Protein AF-A0A8X7RE51-F1 (afdb_monomer)

pLDDT: mean 78.23, std 18.24, range [29.56, 93.94]

Nearest PDB structures (foldseek):
  3fv3-assembly3_D  TM=6.991E-01  e=9.625E-01  Candida parapsilosis
  6rfq-assembly1_G  TM=3.249E-01  e=3.363E+00  Yarrowia lipolytica
  7zmg-assembly1_G  TM=3.468E-01  e=4.894E+00  Thermochaetoides thermophila DSM 1495
  8e73-assembly1_S3  TM=3.219E-01  e=4.057E+00  Vigna radiata
  8esw-assembly1_S3  TM=3.052E-01  e=5.905E+00  Drosophila melanogaster

InterPro domains:
  IPR021109 Aspartic peptidase domain superfamily [G3DSA:2.40.70.10] (1-78)
  IPR021109 Aspartic peptidase domain superfamily [SSF50630] (3-72)
  IPR032799 Xylanase inhibitor, C-terminal [PF14541] (4-67)
  IPR033121 Peptidase family A1 domain [PS51767] (1-67)
  IPR051708 Plant Aspartic Proteinase A1 [PTHR47967] (4-71)

Solvent-accessible surface area (backbone atoms only — not comparable to full-atom values): 6205 Å² total; per-residue (Å²): 132,91,84,74,83,83,48,70,49,81,44,98,86,79,48,76,46,77,48,53,66,75,34,44,40,44,79,57,90,96,44,74,41,75,70,78,77,92,63,96,84,66,53,66,60,46,67,53,62,47,57,48,42,50,74,44,80,38,79,87,79,71,45,77,44,80,41,84,46,73,77,85,61,87,65,90,66,80,73,71,84,69,79,80,63,83,64,74,42,74,113

Secondary structure (DSSP, 8-state):
--PPPPEEEEETTTEEEEEPHHHHEEEETTEEEE-----SS--B--TTTTTTEEEEEETTTTEEEEEE--SSS----------------B-

Organism: Brassica carinata (NCBI:txid52824)

Structure (mmCIF, N/CA/C/O backbone):
data_AF-A0A8X7RE51-F1
#
_entry.id   AF-A0A8X7RE51-F1
#
loop_
_atom_site.group_PDB
_atom_site.id
_atom_site.type_symbol
_atom_site.label_atom_id
_atom_site.label_alt_id
_atom_site.label_comp_id
_atom_site.label_asym_id
_atom_site.label_entity_id
_atom_site.label_seq_id
_atom_site.pdbx_PDB_ins_code
_atom_site.Cartn_x
_atom_site.Cartn_y
_atom_site.Cartn_z
_atom_site.occupancy
_atom_site.B_iso_or_equiv
_atom_site.auth_seq_id
_atom_site.auth_comp_id
_atom_site.auth_asym_id
_atom_site.auth_atom_id
_atom_site.pdbx_PDB_model_num
ATOM 1 N N . MET A 1 1 ? 7.910 -8.183 -20.815 1.00 49.69 1 MET A N 1
ATOM 2 C CA . MET A 1 1 ? 6.900 -8.312 -19.745 1.00 49.69 1 MET A CA 1
ATOM 3 C C . MET A 1 1 ? 7.653 -8.133 -18.450 1.00 49.69 1 MET A C 1
ATOM 5 O O . MET A 1 1 ? 8.430 -9.009 -18.093 1.00 49.69 1 MET A O 1
ATOM 9 N N . ASP A 1 2 ? 7.517 -6.969 -17.828 1.00 68.88 2 ASP A N 1
ATOM 10 C CA . ASP A 1 2 ? 8.207 -6.687 -16.573 1.00 68.88 2 ASP A CA 1
ATOM 11 C C . ASP A 1 2 ? 7.459 -7.408 -15.448 1.00 68.88 2 ASP A C 1
ATOM 13 O O . ASP A 1 2 ? 6.300 -7.094 -15.168 1.00 68.88 2 ASP A O 1
ATOM 17 N N . VAL A 1 3 ? 8.093 -8.420 -14.859 1.00 83.19 3 VAL A N 1
ATOM 18 C CA . VAL A 1 3 ? 7.547 -9.176 -13.727 1.00 83.19 3 VAL A CA 1
ATOM 19 C C . VAL A 1 3 ? 7.946 -8.452 -12.446 1.00 83.19 3 VAL A C 1
ATOM 21 O O . VAL A 1 3 ? 9.134 -8.309 -12.165 1.00 83.19 3 VAL A O 1
ATOM 24 N N . PHE A 1 4 ? 6.959 -7.995 -11.675 1.00 87.50 4 PHE A N 1
ATOM 25 C CA . PHE A 1 4 ? 7.183 -7.386 -10.363 1.00 87.50 4 PHE A CA 1
ATOM 26 C C . PHE A 1 4 ? 6.853 -8.398 -9.267 1.00 87.50 4 PHE A C 1
ATOM 28 O O . PHE A 1 4 ? 5.843 -9.097 -9.384 1.00 87.50 4 PHE A O 1
ATOM 35 N N . PRO A 1 5 ? 7.677 -8.498 -8.212 1.00 89.88 5 PRO A N 1
ATOM 36 C CA . PRO A 1 5 ? 7.345 -9.335 -7.074 1.00 89.88 5 PRO A CA 1
ATOM 37 C C . PRO A 1 5 ? 6.111 -8.778 -6.364 1.00 89.88 5 PRO A C 1
ATOM 39 O O . PRO A 1 5 ? 5.939 -7.565 -6.227 1.00 89.88 5 PRO A O 1
ATOM 42 N N . VAL A 1 6 ? 5.265 -9.687 -5.890 1.00 89.69 6 VAL A N 1
ATOM 43 C CA . VAL A 1 6 ? 4.156 -9.338 -5.005 1.00 89.69 6 VAL A CA 1
ATOM 44 C C . VAL A 1 6 ? 4.735 -9.018 -3.631 1.00 89.69 6 VAL A C 1
ATOM 46 O O . VAL A 1 6 ? 5.481 -9.821 -3.071 1.00 89.69 6 VAL A O 1
ATOM 49 N N . ILE A 1 7 ? 4.399 -7.846 -3.096 1.00 93.00 7 ILE A N 1
ATOM 50 C CA . ILE A 1 7 ? 4.808 -7.417 -1.759 1.00 93.00 7 ILE A CA 1
ATOM 51 C C . ILE A 1 7 ? 3.558 -7.378 -0.882 1.00 93.00 7 ILE A C 1
ATOM 53 O O . ILE A 1 7 ? 2.610 -6.657 -1.188 1.00 93.00 7 ILE A O 1
ATOM 57 N N . THR A 1 8 ? 3.575 -8.132 0.215 1.00 93.94 8 THR A N 1
ATOM 58 C CA . THR A 1 8 ? 2.493 -8.158 1.206 1.00 93.94 8 THR A CA 1
ATOM 59 C C . THR A 1 8 ? 2.981 -7.529 2.502 1.00 93.94 8 THR A C 1
ATOM 61 O O . THR A 1 8 ? 4.038 -7.894 3.014 1.00 93.94 8 THR A O 1
ATOM 64 N N . MET A 1 9 ? 2.219 -6.574 3.029 1.00 90.81 9 MET A N 1
ATOM 65 C CA . MET A 1 9 ? 2.434 -6.002 4.357 1.00 90.81 9 MET A CA 1
ATOM 66 C C . MET A 1 9 ? 1.547 -6.724 5.367 1.00 90.81 9 MET A C 1
ATOM 68 O O . MET A 1 9 ? 0.332 -6.795 5.182 1.00 90.81 9 MET A O 1
ATOM 72 N N . HIS A 1 10 ? 2.156 -7.228 6.436 1.00 92.56 10 HIS A N 1
ATOM 73 C CA . HIS A 1 10 ? 1.465 -7.932 7.513 1.00 92.56 10 HIS A CA 1
ATOM 74 C C . HIS A 1 10 ? 1.289 -6.994 8.711 1.00 92.56 10 HIS A C 1
ATOM 76 O O . HIS A 1 10 ? 2.276 -6.535 9.287 1.00 92.56 10 HIS A O 1
ATOM 82 N N . PHE A 1 11 ? 0.044 -6.708 9.093 1.00 89.06 11 PHE A N 1
ATOM 83 C CA . PHE A 1 11 ? -0.277 -5.829 10.222 1.00 89.06 11 PHE A CA 1
ATOM 84 C C . PHE A 1 11 ? -0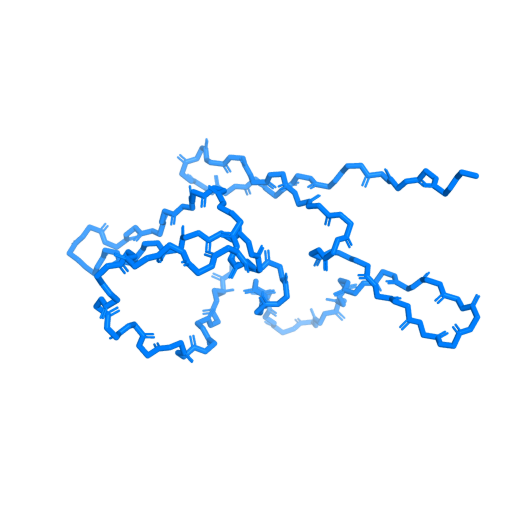.690 -6.620 11.470 1.00 89.06 11 PHE A C 1
ATOM 86 O O . PHE A 1 11 ? -1.288 -7.694 11.385 1.00 89.06 11 PHE A O 1
ATOM 93 N N . SER A 1 12 ? -0.449 -6.043 12.651 1.00 86.44 12 SER A N 1
ATOM 94 C CA . SER A 1 12 ? -0.680 -6.659 13.972 1.00 86.44 12 SER A CA 1
ATOM 95 C C . SER A 1 12 ? -2.140 -7.033 14.290 1.00 86.44 12 SER A C 1
ATOM 97 O O . SER A 1 12 ? -2.390 -7.746 15.257 1.00 86.44 12 SER A O 1
ATOM 99 N N . GLY A 1 13 ? -3.105 -6.621 13.463 1.00 84.69 13 GLY A N 1
ATOM 100 C CA . GLY A 1 13 ? -4.512 -7.039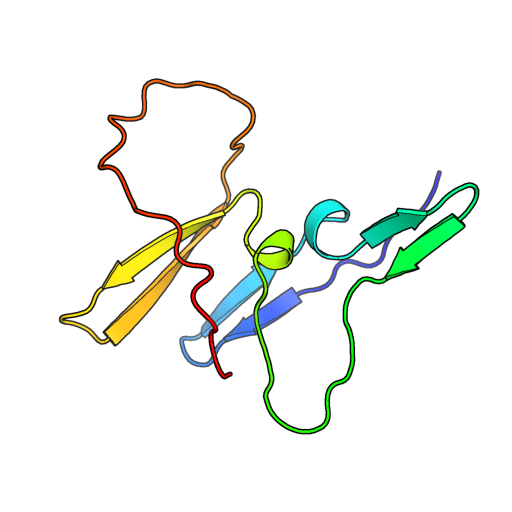 13.534 1.00 84.69 13 GLY A CA 1
ATOM 101 C C . GLY A 1 13 ? -4.862 -8.282 12.705 1.00 84.69 13 GLY A C 1
ATOM 102 O O . GLY A 1 13 ? -6.044 -8.574 12.543 1.00 84.69 13 GLY A O 1
ATOM 103 N N . GLY A 1 14 ? -3.870 -8.979 12.136 1.00 88.81 14 GLY A N 1
ATOM 104 C CA . GLY A 1 14 ? -4.086 -10.113 11.227 1.00 88.81 14 GLY A CA 1
ATOM 105 C C . GLY A 1 14 ? -4.522 -9.696 9.819 1.00 88.81 14 GLY A C 1
ATOM 106 O O . GLY A 1 14 ? -5.102 -10.497 9.091 1.00 88.81 14 GLY A O 1
ATOM 107 N N . ALA A 1 15 ? -4.289 -8.434 9.453 1.00 89.88 15 ALA A N 1
ATOM 108 C CA . ALA A 1 15 ? -4.592 -7.922 8.127 1.00 89.88 15 ALA A CA 1
ATOM 109 C C . ALA A 1 15 ? -3.370 -8.058 7.216 1.00 89.88 15 ALA A C 1
ATOM 111 O O . ALA A 1 15 ? -2.298 -7.535 7.527 1.00 89.88 15 ALA A O 1
ATOM 112 N N . ASP A 1 16 ? -3.584 -8.694 6.068 1.00 93.56 16 ASP A N 1
ATOM 113 C CA . ASP A 1 16 ? -2.600 -8.812 5.001 1.00 93.56 16 ASP A CA 1
ATOM 114 C C . ASP A 1 16 ? -2.965 -7.847 3.880 1.00 93.56 16 ASP A C 1
ATOM 116 O O . ASP A 1 16 ? -4.030 -7.950 3.264 1.00 93.56 16 ASP A O 1
ATOM 120 N N . LEU A 1 17 ? -2.075 -6.894 3.613 1.00 91.81 17 LEU A N 1
ATOM 121 C CA . LEU A 1 17 ? -2.267 -5.905 2.566 1.00 91.81 17 LEU A CA 1
ATOM 122 C C . LEU A 1 17 ? -1.320 -6.190 1.405 1.00 91.81 17 LEU A C 1
ATOM 124 O O . LEU A 1 17 ? -0.119 -5.932 1.483 1.00 91.81 17 LEU A O 1
ATOM 128 N N . VAL A 1 18 ? -1.877 -6.732 0.325 1.00 93.81 18 VAL A N 1
ATOM 129 C CA . VAL A 1 18 ? -1.141 -6.973 -0.918 1.00 93.81 18 VAL A CA 1
ATOM 130 C C . VAL A 1 18 ? -1.006 -5.655 -1.672 1.00 93.81 18 VAL A C 1
ATOM 132 O O . VAL A 1 18 ? -2.008 -5.042 -2.038 1.00 93.81 18 VAL A O 1
ATOM 135 N N . LEU A 1 19 ? 0.230 -5.220 -1.895 1.00 91.75 19 LEU A N 1
ATOM 136 C CA . LEU A 1 19 ? 0.552 -3.983 -2.594 1.00 91.75 19 LEU A CA 1
ATOM 137 C C . LEU A 1 19 ? 0.749 -4.250 -4.087 1.00 91.75 19 LEU A C 1
ATOM 139 O O . LEU A 1 19 ? 1.510 -5.138 -4.476 1.00 91.75 19 LEU A O 1
ATOM 143 N N . ASP A 1 20 ? 0.103 -3.445 -4.925 1.00 90.12 20 ASP A N 1
ATOM 144 C CA . ASP A 1 20 ? 0.295 -3.487 -6.372 1.00 90.12 20 ASP A CA 1
ATOM 145 C C . ASP A 1 20 ? 1.594 -2.762 -6.773 1.00 90.12 20 ASP A C 1
ATOM 147 O O . ASP A 1 20 ? 2.181 -1.988 -6.007 1.00 90.12 20 ASP A O 1
ATOM 151 N N . LYS A 1 21 ? 2.034 -2.950 -8.019 1.00 90.06 21 LYS A N 1
ATOM 152 C CA . LYS A 1 21 ? 3.193 -2.277 -8.613 1.00 90.06 21 LYS A CA 1
ATOM 153 C C . LYS A 1 21 ? 3.147 -0.768 -8.385 1.00 90.06 21 LYS A C 1
ATOM 155 O O . LYS A 1 21 ? 4.174 -0.159 -8.113 1.00 90.06 21 LYS A O 1
ATOM 160 N N . HIS A 1 22 ? 1.977 -0.143 -8.510 1.00 88.25 22 HIS A N 1
ATOM 161 C CA . HIS A 1 22 ? 1.855 1.305 -8.341 1.00 88.25 22 HIS A CA 1
ATOM 162 C C . HIS A 1 22 ? 2.156 1.769 -6.903 1.00 88.25 22 HIS A C 1
ATOM 164 O O . HIS A 1 22 ? 2.671 2.875 -6.704 1.00 88.25 22 HIS A O 1
ATOM 170 N N . ASN A 1 23 ? 1.885 0.915 -5.912 1.00 91.06 23 ASN A N 1
ATOM 171 C CA . ASN A 1 23 ? 2.127 1.199 -4.501 1.00 91.06 23 ASN A CA 1
ATOM 172 C C . ASN A 1 23 ? 3.618 1.146 -4.141 1.00 91.06 23 ASN A C 1
ATOM 174 O O . ASN A 1 23 ? 4.049 1.862 -3.241 1.00 91.06 23 ASN A O 1
ATOM 178 N N . THR A 1 24 ? 4.402 0.322 -4.843 1.00 92.25 24 THR A N 1
ATOM 179 C CA . THR A 1 24 ? 5.786 -0.019 -4.467 1.00 92.25 24 THR A CA 1
ATOM 180 C C . THR A 1 24 ? 6.832 0.388 -5.496 1.00 92.25 24 THR A C 1
ATOM 182 O O . THR A 1 24 ? 8.006 0.491 -5.148 1.00 92.25 24 THR A O 1
ATOM 185 N N . TYR A 1 25 ? 6.439 0.706 -6.729 1.00 92.31 25 TYR A N 1
ATOM 186 C CA . TYR A 1 25 ? 7.352 1.095 -7.800 1.00 92.31 25 TYR A CA 1
ATOM 187 C C . TYR A 1 25 ? 6.953 2.415 -8.466 1.00 92.31 25 TYR A C 1
ATOM 189 O O . TYR A 1 25 ? 5.774 2.766 -8.601 1.00 92.31 25 TYR A O 1
ATOM 197 N N . MET A 1 26 ? 7.956 3.152 -8.939 1.00 91.06 26 MET A N 1
ATOM 198 C CA . MET A 1 26 ? 7.785 4.369 -9.731 1.00 91.06 26 MET A CA 1
ATOM 199 C C . MET A 1 26 ? 8.731 4.369 -10.929 1.00 91.06 26 MET A C 1
ATOM 201 O O . MET A 1 26 ? 9.885 3.966 -10.812 1.00 91.06 26 MET A O 1
ATOM 205 N N . ALA A 1 27 ? 8.244 4.831 -12.082 1.00 91.44 27 ALA A N 1
ATOM 206 C CA . ALA A 1 27 ? 9.107 5.100 -13.224 1.00 91.44 27 ALA A CA 1
ATOM 207 C C . ALA A 1 27 ? 9.940 6.362 -12.958 1.00 91.44 27 ALA A C 1
ATOM 209 O O . ALA A 1 27 ? 9.398 7.393 -12.558 1.00 91.44 27 ALA A O 1
ATOM 210 N N . TYR A 1 28 ? 11.241 6.278 -13.202 1.00 90.50 28 TYR A N 1
ATOM 211 C CA . TYR A 1 28 ? 12.178 7.387 -13.107 1.00 90.50 28 TYR A CA 1
ATOM 212 C C . TYR A 1 28 ? 13.050 7.399 -14.365 1.00 90.50 28 TYR A C 1
ATOM 214 O O . TYR A 1 28 ? 14.003 6.629 -14.502 1.00 90.50 28 TYR A O 1
ATOM 222 N N . GLY A 1 29 ? 12.666 8.234 -15.334 1.00 91.56 29 GLY A N 1
ATOM 223 C CA . GLY A 1 29 ? 13.266 8.233 -16.667 1.00 91.56 29 GLY A CA 1
ATOM 224 C C . GLY A 1 29 ? 13.080 6.883 -17.364 1.00 91.56 29 GLY A C 1
ATOM 225 O O . GLY A 1 29 ? 11.953 6.448 -17.592 1.00 91.56 29 GLY A O 1
ATOM 226 N N . HIS A 1 30 ? 14.192 6.218 -17.681 1.00 91.62 30 HIS A N 1
ATOM 227 C CA . HIS A 1 30 ? 14.210 4.906 -18.338 1.00 91.62 30 HIS A CA 1
ATOM 228 C C . HIS A 1 30 ? 14.224 3.718 -17.359 1.00 91.62 30 HIS A C 1
ATOM 230 O O . HIS A 1 30 ? 14.279 2.573 -17.802 1.00 91.62 30 HIS A O 1
ATOM 236 N N . ALA A 1 31 ? 14.199 3.967 -16.045 1.00 91.62 31 ALA A N 1
ATOM 237 C CA . ALA A 1 31 ? 14.246 2.934 -15.013 1.00 91.62 31 ALA A CA 1
ATOM 238 C C . ALA A 1 31 ? 12.930 2.843 -14.225 1.00 91.62 31 ALA A C 1
ATOM 240 O O . ALA A 1 31 ? 12.139 3.787 -14.181 1.00 91.62 31 ALA A O 1
ATOM 241 N N . ILE A 1 32 ? 12.715 1.705 -13.563 1.00 91.81 32 ILE A N 1
ATOM 242 C CA . ILE A 1 32 ? 11.645 1.515 -12.580 1.00 91.81 32 ILE A CA 1
ATOM 243 C C . ILE A 1 32 ? 12.303 1.284 -11.223 1.00 91.81 32 ILE A C 1
ATOM 245 O O . ILE A 1 32 ? 13.070 0.340 -11.049 1.00 91.81 32 ILE A O 1
ATOM 249 N N . CYS A 1 33 ? 12.011 2.160 -10.269 1.00 91.25 33 CYS A N 1
ATOM 250 C CA . CYS A 1 33 ? 12.620 2.165 -8.946 1.00 91.25 33 CYS A CA 1
ATOM 251 C C . CYS A 1 33 ? 11.637 1.646 -7.898 1.00 91.25 33 CYS A C 1
ATOM 253 O O . CYS A 1 33 ? 10.463 2.021 -7.914 1.00 91.25 33 CYS A O 1
ATOM 255 N N . LEU A 1 34 ? 12.132 0.826 -6.969 1.00 91.25 34 LEU A N 1
ATOM 256 C CA . LEU 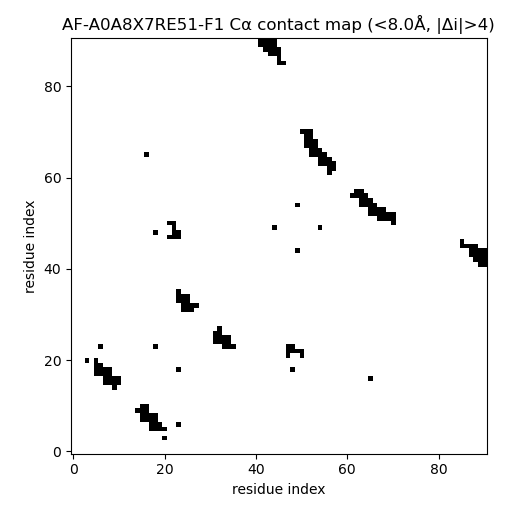A 1 34 ? 11.440 0.511 -5.720 1.00 91.25 34 LEU A CA 1
ATOM 257 C C . LEU A 1 34 ? 11.387 1.781 -4.859 1.00 91.25 34 LEU A C 1
ATOM 259 O O . LEU A 1 34 ? 12.411 2.430 -4.658 1.00 91.25 34 LEU A O 1
ATOM 263 N N . VAL A 1 35 ? 10.207 2.135 -4.358 1.00 90.06 35 VAL A N 1
ATOM 264 C CA . VAL A 1 35 ? 9.973 3.352 -3.555 1.00 90.06 35 VAL A CA 1
ATOM 265 C C . VAL A 1 35 ? 9.701 3.042 -2.081 1.00 90.06 35 VAL A C 1
ATOM 267 O O . VAL A 1 35 ? 8.957 3.752 -1.412 1.00 90.06 35 VAL A O 1
ATOM 270 N N . ILE A 1 36 ? 10.322 1.977 -1.573 1.00 88.25 36 ILE A N 1
ATOM 271 C CA . ILE A 1 36 ? 10.408 1.671 -0.143 1.00 88.25 36 ILE A CA 1
ATOM 272 C C . ILE A 1 36 ? 11.789 2.129 0.316 1.00 88.25 36 ILE A C 1
ATOM 274 O O . ILE A 1 36 ? 12.802 1.614 -0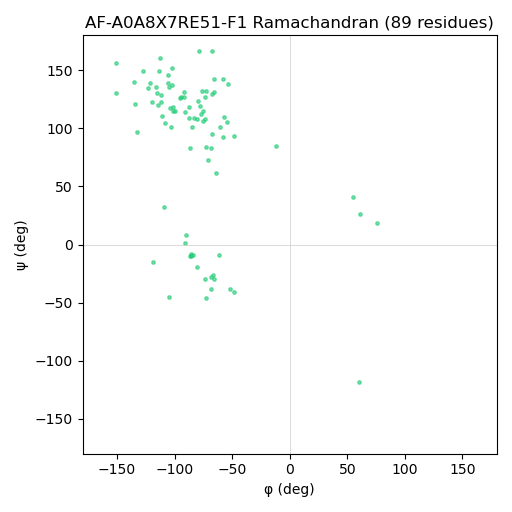.154 1.00 88.25 36 ILE A O 1
ATOM 278 N N . LEU A 1 37 ? 11.822 3.132 1.190 1.00 85.94 37 LEU A N 1
ATOM 279 C CA . LEU A 1 37 ? 13.056 3.723 1.691 1.00 85.94 37 LEU A CA 1
ATOM 280 C C . LEU A 1 37 ? 13.305 3.251 3.119 1.00 85.94 37 LEU A C 1
ATOM 282 O O . LEU A 1 37 ? 12.396 3.268 3.944 1.00 85.94 37 LEU A O 1
ATOM 286 N N . CYS A 1 38 ? 14.545 2.872 3.411 1.00 81.75 38 CYS A N 1
ATOM 287 C CA . CYS A 1 38 ? 14.972 2.606 4.777 1.00 81.75 38 CYS A CA 1
ATOM 288 C C . CYS A 1 38 ? 15.348 3.934 5.439 1.00 81.75 38 CYS A C 1
ATOM 290 O O . CYS A 1 38 ? 16.368 4.530 5.093 1.00 81.75 38 CYS A O 1
ATOM 292 N N . ASN A 1 39 ? 14.536 4.395 6.383 1.00 72.81 39 ASN A N 1
ATOM 293 C CA . ASN A 1 39 ? 14.884 5.463 7.312 1.00 72.81 39 ASN A CA 1
ATOM 294 C C . ASN A 1 39 ? 15.154 4.855 8.701 1.00 72.81 39 ASN A C 1
ATOM 296 O O . ASN A 1 39 ? 14.575 3.839 9.071 1.00 72.81 39 ASN A O 1
ATOM 300 N N . ALA A 1 40 ? 16.093 5.435 9.450 1.00 61.81 40 ALA A N 1
ATOM 301 C CA . ALA A 1 40 ? 16.550 4.859 10.720 1.00 61.81 40 ALA A CA 1
ATOM 302 C C . ALA A 1 40 ? 15.686 5.256 11.931 1.00 61.81 40 ALA A C 1
ATOM 304 O O . ALA A 1 40 ? 15.885 4.718 13.015 1.00 61.81 40 ALA A O 1
ATOM 305 N N . GLU A 1 41 ? 14.766 6.207 11.760 1.00 73.56 41 GLU A N 1
ATOM 306 C CA . GLU A 1 41 ? 14.096 6.872 12.883 1.00 73.56 41 GLU A CA 1
ATOM 307 C C . GLU A 1 41 ? 12.654 6.394 13.085 1.00 73.56 41 GLU A C 1
ATOM 309 O O . GLU A 1 41 ? 12.277 6.085 14.211 1.00 73.56 41 GLU A O 1
ATOM 314 N N . GLU A 1 42 ? 11.854 6.278 12.018 1.00 74.88 42 GLU A N 1
ATOM 315 C CA . GLU A 1 42 ? 10.433 5.922 12.121 1.00 74.88 42 GLU A CA 1
ATOM 316 C C . GLU A 1 42 ? 9.942 5.191 10.874 1.00 74.88 42 GLU A C 1
ATOM 318 O O . GLU A 1 42 ? 10.098 5.681 9.758 1.00 74.88 42 GLU A O 1
ATOM 323 N N . ALA A 1 43 ? 9.276 4.052 11.038 1.00 79.50 43 ALA A N 1
ATOM 324 C CA . ALA A 1 43 ? 8.696 3.341 9.910 1.00 79.50 43 ALA A CA 1
ATOM 325 C C . ALA A 1 43 ? 7.361 3.986 9.497 1.00 79.50 43 ALA A C 1
ATOM 327 O O . ALA A 1 43 ? 6.460 4.120 10.318 1.00 79.50 43 ALA A O 1
ATOM 328 N N . LEU A 1 44 ? 7.243 4.389 8.225 1.00 83.69 44 LEU A N 1
ATOM 329 C CA . LEU A 1 44 ? 6.111 5.161 7.700 1.00 83.69 44 LEU A CA 1
ATOM 330 C C . LEU A 1 44 ? 5.374 4.414 6.589 1.00 83.69 44 LEU A C 1
ATOM 332 O O . LEU A 1 44 ? 5.942 4.140 5.529 1.00 83.69 44 LEU A O 1
ATOM 336 N N . PHE A 1 45 ? 4.070 4.190 6.761 1.00 85.94 45 PHE A N 1
ATOM 337 C CA . PHE A 1 45 ? 3.219 3.713 5.667 1.00 85.94 45 PHE A CA 1
ATOM 338 C C . PHE A 1 45 ? 2.690 4.888 4.826 1.00 85.94 45 PHE A C 1
ATOM 340 O O . PHE A 1 45 ? 1.601 5.414 5.054 1.00 85.94 45 PHE A O 1
ATOM 347 N N . GLY A 1 46 ? 3.512 5.345 3.877 1.00 83.31 46 GLY A N 1
ATOM 348 C CA . GLY A 1 46 ? 3.296 6.580 3.116 1.00 83.31 46 GLY A CA 1
ATOM 349 C C . GLY A 1 46 ? 2.097 6.581 2.155 1.00 83.31 46 GLY A C 1
ATOM 350 O O . GLY A 1 46 ? 1.541 5.546 1.790 1.00 83.31 46 GLY A O 1
ATOM 351 N N . ASN A 1 47 ? 1.740 7.775 1.673 1.00 83.88 47 ASN A N 1
ATOM 352 C CA . ASN A 1 47 ? 0.601 8.029 0.777 1.00 83.88 47 ASN A CA 1
ATOM 353 C C . ASN A 1 47 ? 0.573 7.135 -0.476 1.00 83.88 47 ASN A C 1
ATOM 355 O O . ASN A 1 47 ? -0.490 6.689 -0.895 1.00 83.88 47 ASN A O 1
ATOM 359 N N . ARG A 1 48 ? 1.735 6.841 -1.070 1.00 87.56 48 ARG A N 1
ATOM 360 C CA . ARG A 1 48 ? 1.814 5.984 -2.260 1.00 87.56 48 ARG A CA 1
ATOM 361 C C . ARG A 1 48 ? 1.457 4.531 -1.961 1.00 87.56 48 ARG A C 1
ATOM 363 O O . ARG A 1 48 ? 0.760 3.899 -2.752 1.00 87.56 48 ARG A O 1
ATOM 370 N N . ALA A 1 49 ? 1.875 4.027 -0.804 1.00 89.88 49 ALA A N 1
ATOM 371 C CA . ALA A 1 49 ? 1.505 2.692 -0.360 1.00 89.88 49 ALA A CA 1
ATOM 372 C C . ALA A 1 49 ? -0.006 2.589 -0.064 1.00 89.88 49 ALA A C 1
ATOM 374 O O . ALA A 1 49 ? -0.590 1.528 -0.247 1.00 89.88 49 ALA A O 1
ATOM 375 N N . GLN A 1 50 ? -0.650 3.709 0.292 1.00 88.94 50 GLN A N 1
ATOM 376 C CA . GLN A 1 50 ? -2.096 3.810 0.533 1.00 88.94 50 GLN A CA 1
ATOM 377 C C . GLN A 1 50 ? -2.949 4.026 -0.736 1.00 88.94 50 GLN A C 1
ATOM 379 O O . GLN A 1 50 ? -4.176 3.958 -0.653 1.00 88.94 50 GLN A O 1
ATOM 384 N N . ASN A 1 51 ? -2.352 4.280 -1.910 1.00 87.62 51 ASN A N 1
ATOM 385 C CA . ASN A 1 51 ? -3.120 4.460 -3.151 1.00 87.62 51 ASN A CA 1
ATOM 386 C C . ASN A 1 51 ? -3.983 3.232 -3.466 1.00 87.62 51 ASN A C 1
ATOM 388 O O . ASN A 1 51 ? -3.533 2.102 -3.294 1.00 87.62 51 ASN A O 1
ATOM 392 N N . ASN A 1 52 ? -5.191 3.464 -3.994 1.00 89.06 52 ASN A N 1
ATOM 393 C CA . ASN A 1 52 ? -6.167 2.416 -4.327 1.00 89.06 52 ASN A CA 1
ATOM 394 C C . ASN A 1 52 ? -6.636 1.575 -3.122 1.00 89.06 52 ASN A C 1
ATOM 396 O O . ASN A 1 52 ? -7.113 0.449 -3.265 1.00 89.06 52 ASN A O 1
ATOM 400 N N . PHE A 1 53 ? -6.586 2.156 -1.922 1.00 88.44 53 PHE A N 1
ATOM 401 C CA . PHE A 1 53 ? -7.243 1.616 -0.739 1.00 88.44 53 PHE A CA 1
ATOM 402 C C . PHE A 1 53 ? -8.203 2.646 -0.141 1.00 88.44 53 PHE A C 1
ATOM 404 O O . PHE A 1 53 ? -7.868 3.815 0.042 1.00 88.44 53 PHE A O 1
ATOM 411 N N . LEU A 1 54 ? -9.410 2.205 0.210 1.00 88.25 54 LEU A N 1
ATOM 412 C CA . LEU A 1 54 ? -10.237 2.923 1.172 1.00 88.25 54 LEU A CA 1
ATOM 413 C C . LEU A 1 54 ? -9.655 2.650 2.555 1.00 88.25 54 LEU A C 1
ATOM 415 O O . LEU A 1 54 ? -9.665 1.506 3.015 1.00 88.25 54 LEU A O 1
ATOM 419 N N . VAL A 1 55 ? -9.157 3.704 3.195 1.00 87.75 55 VAL A N 1
ATOM 420 C CA . VAL A 1 55 ? -8.594 3.634 4.542 1.00 87.75 55 VAL A CA 1
ATOM 421 C C . VAL A 1 55 ? -9.629 4.152 5.536 1.00 87.75 55 VAL A C 1
ATOM 423 O O . VAL A 1 55 ? -10.039 5.312 5.486 1.00 87.75 55 VAL A O 1
ATOM 426 N N . GLY A 1 56 ? -10.096 3.264 6.408 1.00 87.75 56 GLY A N 1
ATOM 427 C CA . GLY A 1 56 ? -11.010 3.578 7.498 1.00 87.75 56 GLY A CA 1
ATOM 428 C C . GLY A 1 56 ? -10.239 3.843 8.784 1.00 87.75 56 GLY A C 1
ATOM 429 O O . GLY A 1 56 ? -9.445 3.003 9.199 1.00 87.75 56 GLY A O 1
ATOM 430 N N . TYR A 1 57 ? -10.505 4.984 9.415 1.00 88.38 57 TYR A N 1
ATOM 431 C CA . TYR A 1 57 ? -9.939 5.361 10.708 1.00 88.38 57 TYR A CA 1
ATOM 432 C C . TYR A 1 57 ? -11.047 5.350 11.754 1.00 88.38 57 TYR A C 1
ATOM 434 O O . TYR A 1 57 ? -11.946 6.193 11.717 1.00 88.38 57 TYR A O 1
ATOM 442 N N . ASP A 1 58 ? -10.994 4.394 12.675 1.00 88.12 58 ASP A N 1
ATOM 443 C CA . ASP A 1 58 ? -11.900 4.335 13.815 1.00 88.12 58 ASP A CA 1
ATOM 444 C C . ASP A 1 58 ? -11.161 4.809 15.069 1.00 88.12 58 ASP A C 1
ATOM 446 O O . ASP A 1 58 ? -10.375 4.081 15.678 1.00 88.12 58 ASP A O 1
ATOM 450 N N . HIS A 1 59 ? -11.412 6.060 15.457 1.00 89.81 59 HIS A N 1
ATOM 451 C CA . HIS A 1 59 ? -10.830 6.646 16.663 1.00 89.81 59 HIS A CA 1
ATOM 452 C C . HIS A 1 59 ? -11.367 6.014 17.953 1.00 89.81 59 HIS A C 1
ATOM 454 O O . HIS A 1 59 ? -10.655 6.001 18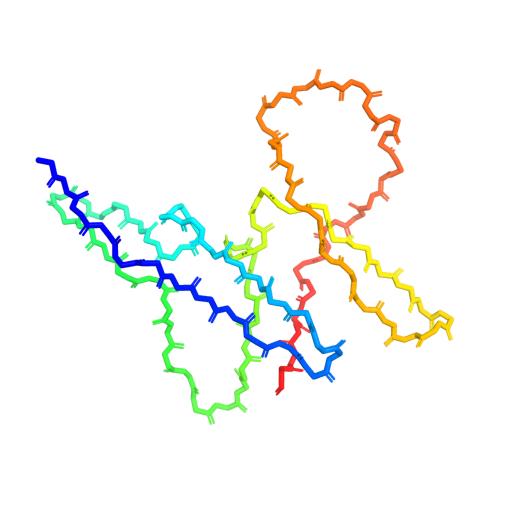.956 1.00 89.81 59 HIS A O 1
ATOM 460 N N . SER A 1 60 ? -12.598 5.497 17.947 1.00 93.56 60 SER A N 1
ATOM 461 C CA . SER A 1 60 ? -13.216 4.886 19.124 1.00 93.56 60 SER A CA 1
ATOM 462 C C . SER A 1 60 ? -12.592 3.526 19.416 1.00 93.56 60 SER A C 1
ATOM 464 O O . SER A 1 60 ? -12.213 3.259 20.556 1.00 93.56 60 SER A O 1
ATOM 466 N N . SER A 1 61 ? -12.426 2.686 18.394 1.00 90.94 61 SER A N 1
ATOM 467 C CA . SER A 1 61 ? -11.791 1.373 18.544 1.00 90.94 61 SER A CA 1
ATOM 468 C C . SER A 1 61 ? -10.264 1.414 18.422 1.00 90.94 61 SER A C 1
ATOM 470 O O . SER A 1 61 ? -9.611 0.418 18.723 1.00 90.94 61 SER A O 1
ATOM 472 N N . ARG A 1 62 ? -9.690 2.549 17.994 1.00 87.44 62 ARG A N 1
ATOM 473 C CA . ARG A 1 62 ? -8.265 2.717 17.650 1.00 87.44 62 ARG A CA 1
ATOM 474 C C . ARG A 1 62 ? -7.803 1.710 16.594 1.00 87.44 62 ARG A C 1
ATOM 476 O O . ARG A 1 62 ? -6.711 1.158 16.693 1.00 87.44 62 ARG A O 1
ATOM 483 N N . LEU A 1 63 ? -8.651 1.461 15.596 1.00 88.12 63 LEU A N 1
ATOM 484 C CA . LEU A 1 63 ? -8.347 0.558 14.489 1.00 88.12 63 LEU A CA 1
ATOM 485 C C . LEU A 1 63 ? -8.243 1.312 13.171 1.00 88.12 63 LEU A C 1
ATOM 487 O O . LEU A 1 63 ? -8.930 2.303 12.918 1.00 88.12 63 LEU A O 1
ATOM 491 N N . VAL A 1 64 ? -7.397 0.762 12.314 1.00 87.50 64 VAL A N 1
ATOM 492 C CA . VAL A 1 64 ? -7.230 1.174 10.928 1.00 87.50 64 VAL A CA 1
ATOM 493 C C . VAL A 1 64 ? -7.663 -0.001 10.071 1.00 87.50 64 VAL A C 1
ATOM 495 O O . VAL A 1 64 ? -7.261 -1.135 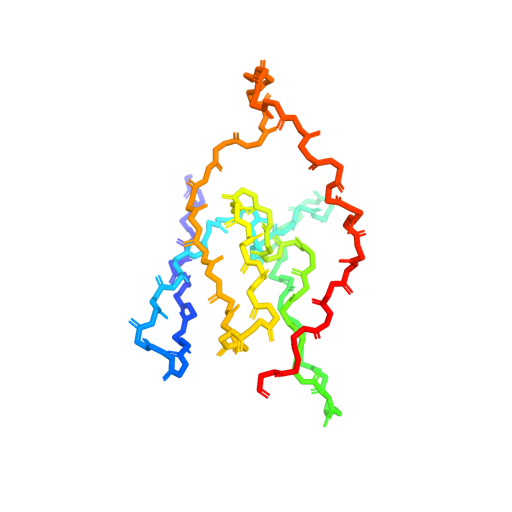10.320 1.00 87.50 64 VAL A O 1
ATOM 498 N N . SER A 1 65 ? -8.518 0.253 9.089 1.00 89.19 65 SER A N 1
ATOM 499 C CA . SER A 1 65 ? -9.036 -0.770 8.180 1.00 89.19 65 SER A CA 1
ATOM 500 C C . SER A 1 65 ? -8.699 -0.418 6.742 1.00 89.19 65 SER A C 1
ATOM 502 O O . SER A 1 65 ? -8.842 0.734 6.338 1.00 89.19 65 SER A O 1
ATOM 504 N N . PHE A 1 66 ? -8.313 -1.417 5.956 1.00 89.12 66 PHE A N 1
ATOM 505 C CA . PHE A 1 66 ? -7.988 -1.252 4.543 1.00 89.12 66 PHE A CA 1
ATOM 506 C C . PHE A 1 66 ? -8.969 -2.047 3.690 1.00 89.12 66 PHE A C 1
ATOM 508 O O . PHE A 1 66 ? -9.271 -3.203 3.985 1.00 89.12 66 PHE A O 1
ATOM 515 N N . LYS A 1 67 ? -9.458 -1.440 2.609 1.00 89.25 67 LYS A N 1
ATOM 516 C CA . LYS A 1 67 ? -10.261 -2.126 1.594 1.00 89.25 67 LYS A CA 1
ATOM 517 C C . LYS A 1 67 ? -9.763 -1.741 0.199 1.00 89.25 67 LYS A C 1
ATOM 519 O O . LYS A 1 67 ? -9.811 -0.551 -0.117 1.00 89.25 67 LYS A O 1
ATOM 524 N N . PRO A 1 68 ? -9.332 -2.697 -0.645 1.00 89.25 68 PRO A N 1
ATOM 525 C CA . PRO A 1 68 ? -8.959 -2.408 -2.028 1.00 89.25 68 PRO A CA 1
ATOM 526 C C . PRO A 1 68 ? -10.085 -1.683 -2.776 1.00 89.25 68 PRO A C 1
ATOM 528 O O . PRO A 1 68 ? -11.266 -2.014 -2.623 1.00 89.25 68 PRO A O 1
ATOM 531 N N . THR A 1 69 ? -9.735 -0.680 -3.573 1.00 87.56 69 THR A N 1
ATOM 532 C CA . THR A 1 69 ? -10.665 0.075 -4.418 1.00 87.56 69 THR A CA 1
ATOM 533 C C . THR A 1 69 ? -9.939 0.597 -5.648 1.00 87.56 69 THR A C 1
ATOM 535 O O . THR A 1 69 ? -8.742 0.843 -5.608 1.00 87.56 69 THR A O 1
ATOM 538 N N . ASP A 1 70 ? -10.671 0.857 -6.722 1.00 83.94 70 ASP A N 1
ATOM 539 C CA . ASP A 1 70 ? -10.164 1.700 -7.799 1.00 83.94 70 ASP A CA 1
ATOM 540 C C . ASP A 1 70 ? -10.563 3.153 -7.504 1.00 83.94 70 ASP A C 1
ATOM 542 O O . ASP A 1 70 ? -11.755 3.459 -7.417 1.00 83.94 70 ASP A O 1
ATOM 546 N N . CYS A 1 71 ? -9.584 4.027 -7.253 1.00 75.38 71 CYS A N 1
ATOM 547 C CA . CYS A 1 71 ? -9.823 5.455 -7.019 1.00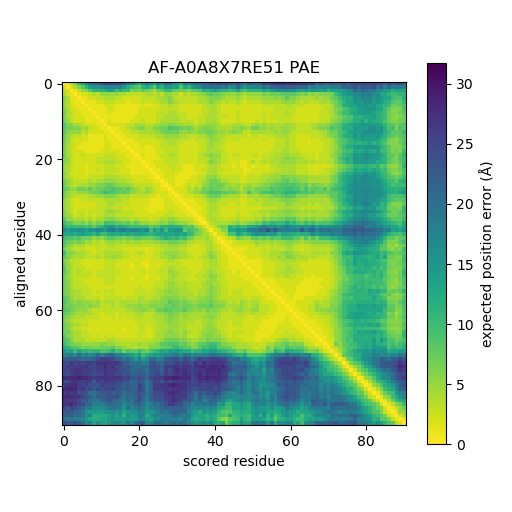 75.38 71 CYS A CA 1
ATOM 548 C C . CYS A 1 71 ? -9.896 6.274 -8.320 1.00 75.38 71 CYS A C 1
ATOM 550 O O . CYS A 1 71 ? -10.220 7.459 -8.264 1.00 75.38 71 CYS A O 1
ATOM 552 N N . GLY A 1 72 ? -9.580 5.680 -9.475 1.00 71.50 72 GLY A N 1
ATOM 553 C CA . GLY A 1 72 ? -9.655 6.328 -10.786 1.00 71.50 72 GLY A CA 1
ATOM 554 C C . GLY A 1 72 ? -11.066 6.355 -11.372 1.00 71.50 72 GLY A C 1
ATOM 555 O O . GLY A 1 72 ? -11.354 7.178 -12.240 1.00 71.50 72 GLY A O 1
ATOM 556 N N . VAL A 1 73 ? -11.962 5.498 -10.876 1.00 61.69 73 VAL A N 1
ATOM 557 C CA . VAL A 1 73 ? -13.378 5.508 -11.251 1.00 61.69 73 VAL A CA 1
ATOM 558 C C . VAL A 1 73 ? -14.112 6.482 -10.335 1.00 61.69 73 VAL A C 1
ATOM 560 O O . VAL A 1 73 ? -14.302 6.219 -9.146 1.00 61.69 73 VAL A O 1
ATOM 563 N N . THR A 1 74 ? -14.534 7.622 -10.881 1.00 50.31 74 THR A N 1
ATOM 564 C CA . THR A 1 74 ? -15.442 8.554 -10.202 1.00 50.31 74 THR A CA 1
ATOM 565 C C . THR A 1 74 ? -16.842 7.943 -10.130 1.00 50.31 74 THR A C 1
ATOM 567 O O . THR A 1 74 ? -17.750 8.338 -10.851 1.00 50.31 74 THR A O 1
ATOM 570 N N . GLU A 1 75 ? -17.023 6.943 -9.278 1.00 51.75 75 GLU A N 1
ATOM 571 C CA . GLU A 1 75 ? -18.341 6.635 -8.737 1.00 51.75 75 GLU A CA 1
ATOM 572 C C . GLU A 1 75 ? -18.621 7.691 -7.665 1.00 51.75 75 GLU A C 1
ATOM 574 O O . GLU A 1 75 ? -17.760 7.936 -6.815 1.00 51.75 75 GLU A O 1
ATOM 579 N N . ASP A 1 76 ? -19.802 8.313 -7.686 1.00 47.97 76 ASP A N 1
ATOM 580 C CA . ASP A 1 76 ? -20.309 9.226 -6.651 1.00 47.97 76 ASP A CA 1
ATOM 581 C C . ASP A 1 76 ? -20.499 8.483 -5.307 1.00 47.97 76 ASP A C 1
ATOM 583 O O . ASP A 1 76 ? -21.591 8.370 -4.744 1.00 47.97 76 ASP A O 1
ATOM 587 N N . LYS A 1 77 ? -19.421 7.940 -4.737 1.00 53.44 77 LYS A N 1
ATOM 588 C CA . LYS A 1 77 ? -19.374 7.429 -3.371 1.00 53.44 77 LYS A CA 1
ATOM 589 C C . LYS A 1 77 ? -19.388 8.640 -2.470 1.00 53.44 77 LYS A C 1
ATOM 591 O O . LYS A 1 77 ? -18.318 9.085 -2.080 1.00 53.44 77 LYS A O 1
ATOM 596 N N . LYS A 1 78 ? -20.589 9.166 -2.188 1.00 44.47 78 LYS A N 1
ATOM 597 C CA . LYS A 1 78 ? -20.908 10.264 -1.257 1.00 44.47 78 LYS A CA 1
ATOM 598 C C . LYS A 1 78 ? -19.704 10.601 -0.380 1.00 44.47 78 LYS A C 1
ATOM 600 O O . LYS A 1 78 ? -19.543 10.039 0.705 1.00 44.47 78 LYS A O 1
ATOM 605 N N . THR A 1 79 ? -18.827 11.453 -0.910 1.00 46.66 79 THR A N 1
ATOM 606 C CA . THR A 1 79 ? -17.523 11.723 -0.321 1.00 46.66 79 THR A CA 1
ATOM 607 C C . THR A 1 79 ? -17.796 12.452 0.978 1.00 46.66 79 THR A C 1
ATOM 609 O O . THR A 1 79 ? -17.980 13.670 0.995 1.00 46.66 79 THR A O 1
ATOM 612 N N . LYS A 1 80 ? -17.851 11.728 2.103 1.00 42.25 80 LYS A N 1
ATOM 613 C CA . LYS A 1 80 ? -17.491 12.351 3.372 1.00 42.25 80 LYS A CA 1
ATOM 614 C C . LYS A 1 80 ? -16.081 12.845 3.115 1.00 42.25 80 LYS A C 1
ATOM 616 O O . LYS A 1 80 ? -15.205 12.018 2.886 1.00 42.25 80 LYS A O 1
ATOM 621 N N . ARG A 1 81 ? -15.909 14.169 3.029 1.00 34.69 81 ARG A N 1
ATOM 622 C CA . ARG A 1 81 ? -14.602 14.827 2.964 1.00 34.69 81 ARG A CA 1
ATOM 623 C C . ARG A 1 81 ? -13.745 14.237 4.079 1.00 34.69 81 ARG A C 1
ATOM 625 O O . ARG A 1 81 ? -13.827 14.661 5.225 1.00 34.69 81 ARG A O 1
ATOM 632 N N . LEU A 1 82 ? -12.981 13.211 3.745 1.00 43.66 82 LEU A N 1
ATOM 633 C CA . LEU A 1 82 ? -11.876 12.741 4.541 1.00 43.66 82 LEU A CA 1
ATOM 634 C C . LEU A 1 82 ? -10.756 13.648 4.081 1.00 43.66 82 LEU A C 1
ATOM 636 O O . LEU A 1 82 ? -10.254 13.520 2.966 1.00 43.66 82 LEU A O 1
ATOM 640 N N . ASN A 1 83 ? -10.471 14.663 4.892 1.00 33.34 83 ASN A N 1
ATOM 641 C CA . ASN A 1 83 ? -9.246 15.420 4.739 1.00 33.34 83 ASN A CA 1
ATOM 642 C C . ASN A 1 83 ? -8.118 14.384 4.774 1.00 33.34 83 ASN A C 1
ATOM 644 O O . ASN A 1 83 ? -7.847 13.818 5.833 1.00 33.34 83 ASN A O 1
ATOM 648 N N . PHE A 1 84 ? -7.523 14.084 3.618 1.00 36.25 84 PHE A N 1
ATOM 649 C CA . PHE A 1 84 ?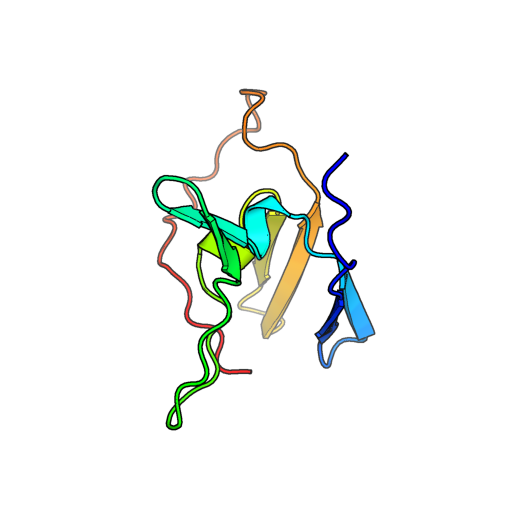 -6.317 13.274 3.538 1.00 36.25 84 PHE A CA 1
ATOM 650 C C . PHE A 1 84 ? -5.190 14.103 4.149 1.00 36.25 84 PHE A C 1
ATOM 652 O O . PHE A 1 84 ? -4.447 14.799 3.464 1.00 36.25 84 PHE A O 1
ATOM 659 N N . CYS A 1 85 ? -5.101 14.070 5.473 1.00 29.56 85 CYS A N 1
ATOM 660 C CA . CYS A 1 85 ? -3.813 14.206 6.112 1.00 29.56 85 CYS A CA 1
ATOM 661 C C . CYS A 1 85 ? -3.036 12.952 5.699 1.00 29.56 85 CYS A C 1
ATOM 663 O O . CYS A 1 85 ? -3.589 11.852 5.771 1.00 29.56 85 CYS A O 1
ATOM 665 N N . SER A 1 86 ? -1.800 13.091 5.226 1.00 39.94 86 SER A N 1
ATOM 666 C CA . SER A 1 86 ? -0.875 11.960 5.171 1.00 39.94 86 SER A CA 1
ATOM 667 C C . SER A 1 86 ? -0.748 11.435 6.598 1.00 39.94 86 SER A C 1
ATOM 669 O O . SER A 1 86 ? 0.013 11.986 7.390 1.00 39.94 86 SER A O 1
ATOM 671 N N . ILE A 1 87 ? -1.564 10.448 6.969 1.00 46.88 87 ILE A N 1
ATOM 672 C CA . ILE A 1 87 ? -1.488 9.864 8.299 1.00 46.88 87 ILE A CA 1
ATOM 673 C C . ILE A 1 87 ? -0.257 8.977 8.274 1.00 46.88 87 ILE A C 1
ATOM 675 O O . ILE A 1 87 ? -0.203 7.941 7.612 1.00 46.88 87 ILE A O 1
ATOM 679 N N . VAL A 1 88 ? 0.762 9.488 8.949 1.00 52.56 88 VAL A N 1
ATOM 680 C CA . VAL A 1 88 ? 1.953 8.769 9.355 1.00 52.56 88 VAL A CA 1
ATOM 681 C C . VAL A 1 88 ? 1.489 7.643 10.274 1.00 52.56 88 VAL A C 1
ATOM 683 O O . VAL A 1 88 ? 1.143 7.872 11.430 1.00 52.56 88 VA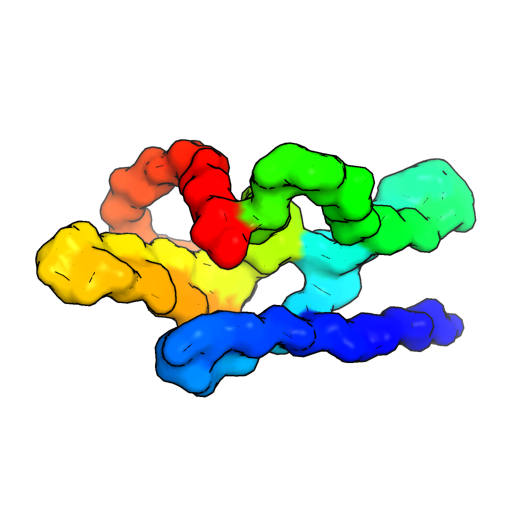L A O 1
ATOM 686 N N . PHE A 1 89 ? 1.416 6.428 9.738 1.00 56.16 89 PHE A N 1
ATOM 687 C CA . PHE A 1 89 ? 1.385 5.238 10.574 1.00 56.16 89 PHE A CA 1
ATOM 688 C C . PHE A 1 89 ? 2.819 4.950 10.979 1.00 56.16 89 PHE A C 1
ATOM 690 O O . PHE A 1 89 ? 3.601 4.533 10.126 1.00 56.16 89 PHE A O 1
ATOM 697 N N . THR A 1 90 ? 3.146 5.191 12.244 1.00 51.34 90 THR A N 1
ATOM 698 C CA . THR A 1 90 ? 4.310 4.570 12.872 1.00 51.34 90 THR A CA 1
ATOM 699 C C . THR A 1 90 ? 3.931 3.111 13.109 1.00 51.34 90 THR A C 1
ATOM 701 O O . THR A 1 90 ? 3.023 2.842 13.900 1.00 51.34 90 THR A O 1
ATOM 704 N N . VAL A 1 91 ? 4.516 2.191 12.337 1.00 51.53 91 VAL A N 1
ATOM 705 C CA . VAL A 1 91 ? 4.357 0.743 12.580 1.00 51.53 91 VAL A CA 1
ATOM 706 C C . VAL A 1 91 ? 5.201 0.278 13.757 1.00 51.53 91 VAL A C 1
ATOM 708 O O . VAL A 1 91 ? 6.250 0.908 14.019 1.00 51.53 91 VAL A O 1
#

Sequence (91 aa):
MDVFPVITMHFSGGADLVLDKHNTYMAYGHAICLVILCNAEEALFGNRAQNNFLVGYDHSSRLVSFKPTDCGVTEDKKTKRLNFCSIVFTV

Mean predicted aligned error: 8.5 Å

Radius of gyration: 14.76 Å; Cα contacts (8 Å, |Δi|>4): 95; chains: 1; bounding box: 38×26×39 Å

Foldseek 3Di:
DDDDDWDWDQDPVRDIDTFDCQLQWDDDPPDIDGPQDDDPPFHFCWPRNLPQWDWDQDPPVRDIDTDGHHPVDPDPPVDPPPPPDGPGDRD